Protein AF-A0A4V2QX05-F1 (afdb_monomer_lite)

Sequence (46 aa):
MTTGTRAGATKMFLTTGAENIAARSLYEAMGGGLASQGPTVNYWFC

pLDDT: mean 75.62, std 7.57, range [59.47, 85.81]

Secondary structure (DSSP, 8-state):
-HHHHHTT-S-EEEEEETT-HHHHHHHHHTTPEEEEESSEEEEEE-

Structure (mmCIF, N/CA/C/O backbone):
data_AF-A0A4V2QX05-F1
#
_entry.id   AF-A0A4V2QX05-F1
#
loop_
_atom_site.group_PDB
_atom_site.id
_atom_site.type_symbol
_atom_site.label_atom_id
_atom_site.label_alt_id
_atom_site.label_comp_id
_atom_site.label_asym_id
_atom_site.label_entity_id
_atom_site.label_seq_id
_atom_site.pdbx_PDB_ins_code
_atom_site.Cartn_x
_atom_site.Cartn_y
_atom_site.Cartn_z
_atom_site.occupancy
_atom_site.B_iso_or_equiv
_atom_site.auth_seq_id
_atom_site.auth_comp_id
_atom_site.auth_asym_id
_atom_site.auth_atom_id
_atom_site.pdbx_PDB_model_num
ATOM 1 N N . MET A 1 1 ? -1.495 -5.456 8.853 1.00 59.47 1 MET A N 1
ATOM 2 C CA . MET A 1 1 ? -2.255 -4.264 9.296 1.00 59.47 1 MET A CA 1
ATOM 3 C C . MET A 1 1 ? -2.524 -4.210 10.799 1.00 59.47 1 MET A C 1
ATOM 5 O O . MET A 1 1 ? -2.445 -3.125 11.357 1.00 59.47 1 MET A O 1
ATOM 9 N N . THR A 1 2 ? -2.756 -5.338 11.481 1.00 61.94 2 THR A N 1
ATOM 10 C CA . THR A 1 2 ? -3.173 -5.400 12.898 1.00 61.94 2 THR A CA 1
ATOM 11 C C . THR A 1 2 ? -2.336 -4.559 13.870 1.00 61.94 2 THR A C 1
ATOM 13 O O . THR A 1 2 ? -2.895 -3.908 14.746 1.00 61.94 2 THR A O 1
ATOM 16 N N . THR A 1 3 ? -1.009 -4.528 13.718 1.00 65.69 3 THR A N 1
ATOM 17 C CA . THR A 1 3 ? -0.125 -3.721 14.580 1.00 65.69 3 THR A CA 1
ATOM 18 C C . THR A 1 3 ? -0.284 -2.218 14.342 1.00 65.69 3 THR A C 1
ATOM 20 O O . THR A 1 3 ? -0.321 -1.458 15.302 1.00 65.69 3 THR A O 1
ATOM 23 N N . GLY A 1 4 ? -0.432 -1.790 13.083 1.00 62.12 4 GLY A N 1
ATOM 24 C CA . GLY A 1 4 ? -0.637 -0.382 12.727 1.00 62.12 4 GLY A CA 1
ATOM 25 C C . GLY A 1 4 ? -1.981 0.138 13.232 1.00 62.12 4 GLY A C 1
ATOM 26 O O . GLY A 1 4 ? -2.029 1.161 13.908 1.00 62.12 4 GLY A O 1
ATOM 27 N N . THR A 1 5 ? -3.054 -0.626 13.020 1.00 66.50 5 THR A N 1
ATOM 28 C CA . THR A 1 5 ? -4.388 -0.291 13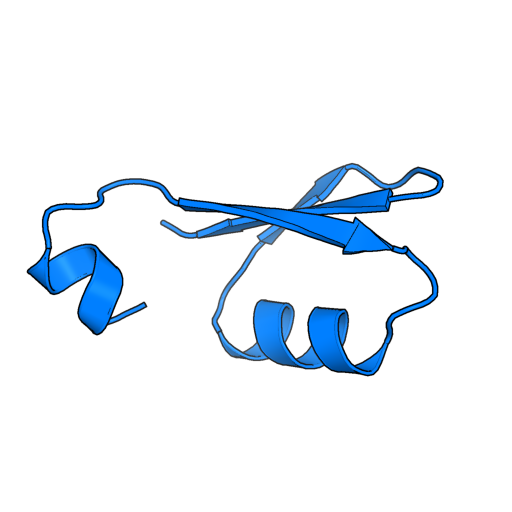.541 1.00 66.50 5 THR A CA 1
ATOM 29 C C . THR A 1 5 ? -4.397 -0.222 15.071 1.00 66.50 5 THR A C 1
ATOM 31 O O . THR A 1 5 ? -4.963 0.706 15.641 1.00 66.50 5 THR A O 1
ATOM 34 N N . ARG A 1 6 ? -3.713 -1.151 15.760 1.00 67.94 6 ARG A N 1
ATOM 35 C CA . ARG A 1 6 ? -3.560 -1.118 17.229 1.00 67.94 6 ARG A CA 1
ATOM 36 C C . ARG A 1 6 ? -2.781 0.100 17.730 1.00 67.94 6 ARG A C 1
ATOM 38 O O . ARG A 1 6 ? -3.031 0.543 18.843 1.00 67.94 6 ARG A O 1
ATOM 45 N N . ALA A 1 7 ? -1.872 0.638 16.923 1.00 69.12 7 ALA A N 1
ATOM 46 C CA . ALA A 1 7 ? -1.142 1.870 17.216 1.00 69.12 7 ALA A CA 1
ATOM 47 C C . ALA A 1 7 ? -1.924 3.147 16.839 1.00 69.12 7 ALA A C 1
ATOM 49 O O . ALA A 1 7 ? -1.379 4.243 16.941 1.00 69.12 7 ALA A O 1
ATOM 50 N N . GLY A 1 8 ? -3.182 3.029 16.392 1.00 73.88 8 GLY A N 1
ATOM 51 C CA . GLY A 1 8 ? -4.010 4.165 15.977 1.00 73.88 8 GLY A CA 1
ATOM 52 C C . GLY A 1 8 ? -3.712 4.679 14.566 1.00 73.88 8 GLY A C 1
ATOM 53 O O . GLY A 1 8 ? -4.230 5.726 14.178 1.00 73.88 8 GLY A O 1
ATOM 54 N N . ALA A 1 9 ? -2.905 3.963 13.778 1.00 65.75 9 ALA A N 1
ATOM 55 C CA . ALA A 1 9 ? -2.692 4.313 12.382 1.00 65.75 9 ALA A CA 1
ATOM 56 C C . ALA A 1 9 ? -3.969 4.022 11.582 1.00 65.75 9 ALA A C 1
ATOM 58 O O . ALA A 1 9 ? -4.386 2.872 11.449 1.00 65.75 9 ALA A O 1
ATOM 59 N N . THR A 1 10 ? -4.576 5.080 11.048 1.00 7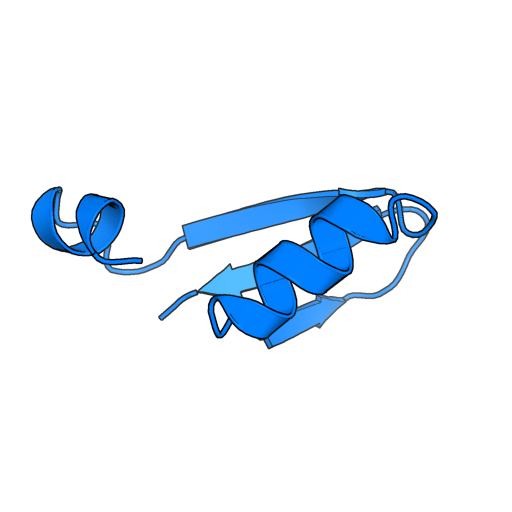2.06 10 THR A N 1
ATOM 60 C CA . THR A 1 10 ? -5.769 5.014 10.188 1.00 72.06 10 THR A CA 1
ATOM 61 C C . THR A 1 10 ? -5.424 4.909 8.706 1.00 72.06 10 THR A C 1
ATOM 63 O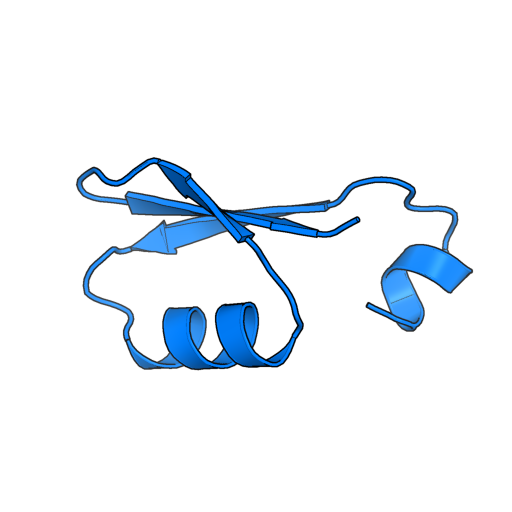 O . THR A 1 10 ? -6.285 4.574 7.899 1.00 72.06 10 THR A O 1
ATOM 66 N N . LYS A 1 11 ? -4.177 5.230 8.337 1.00 70.50 11 LYS A N 1
ATOM 67 C CA . LYS A 1 11 ? -3.630 5.118 6.982 1.00 70.50 11 LYS A CA 1
ATOM 68 C C . LYS A 1 11 ? -2.143 4.811 7.065 1.00 70.50 11 LYS A C 1
ATOM 70 O O . LYS A 1 11 ? -1.434 5.418 7.868 1.00 70.50 11 LYS A O 1
ATOM 75 N N . MET A 1 12 ? -1.661 3.912 6.215 1.00 75.50 12 MET A N 1
ATOM 76 C CA . MET A 1 12 ? -0.230 3.645 6.071 1.00 75.50 12 MET A CA 1
ATOM 77 C C . MET A 1 12 ? 0.165 3.700 4.597 1.00 75.50 12 MET A C 1
ATOM 79 O O . MET A 1 12 ? -0.554 3.180 3.743 1.00 75.50 12 MET A O 1
ATOM 83 N N . PHE A 1 13 ? 1.302 4.339 4.316 1.00 77.50 13 PHE A N 1
ATOM 84 C CA . PHE A 1 13 ? 1.871 4.473 2.979 1.00 77.50 13 PHE A CA 1
ATOM 85 C C . PHE A 1 13 ? 3.249 3.815 2.945 1.00 77.50 13 PHE A C 1
ATOM 87 O O . PHE A 1 13 ? 4.090 4.108 3.797 1.00 77.50 13 PHE A O 1
ATOM 94 N N . LEU A 1 14 ? 3.477 2.926 1.980 1.00 80.62 14 LEU A N 1
ATOM 95 C CA . LEU A 1 14 ? 4.778 2.299 1.750 1.00 80.62 14 LEU A CA 1
ATOM 96 C C . LEU A 1 14 ? 5.221 2.492 0.308 1.00 80.62 14 LEU A C 1
ATOM 98 O O . LEU A 1 14 ? 4.449 2.268 -0.618 1.00 80.62 14 LEU A O 1
ATOM 102 N N . THR A 1 15 ? 6.493 2.825 0.130 1.00 82.50 15 THR A N 1
ATOM 103 C CA . THR A 1 15 ? 7.144 2.924 -1.177 1.00 82.50 15 THR A CA 1
ATOM 104 C C . THR A 1 15 ? 8.144 1.783 -1.321 1.00 82.50 15 THR A C 1
ATOM 106 O O . THR A 1 15 ? 8.904 1.486 -0.398 1.00 82.50 15 THR A O 1
ATOM 109 N N . THR A 1 16 ? 8.157 1.119 -2.471 1.00 84.25 16 THR A N 1
ATOM 110 C CA . THR A 1 16 ? 9.105 0.040 -2.773 1.00 84.25 16 THR A CA 1
ATOM 111 C C . THR A 1 16 ? 9.517 0.095 -4.240 1.00 84.25 16 THR A C 1
ATOM 113 O O . THR A 1 16 ? 8.769 0.617 -5.055 1.00 84.25 16 THR A O 1
ATOM 116 N N . GLY A 1 17 ? 10.708 -0.390 -4.595 1.00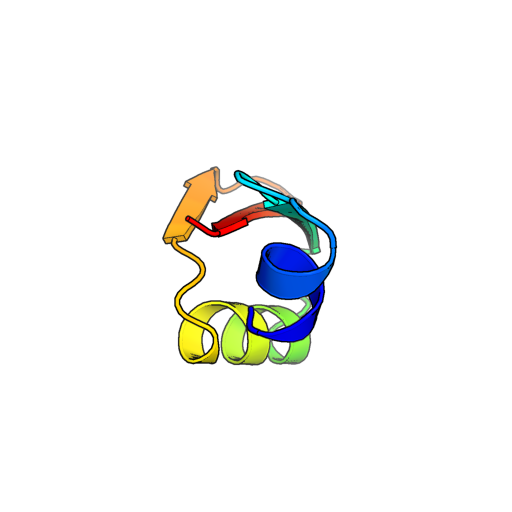 83.94 17 GLY A N 1
ATOM 117 C CA . GLY A 1 17 ? 11.141 -0.467 -5.998 1.00 83.94 17 GLY A CA 1
ATOM 118 C C . GLY A 1 17 ? 10.221 -1.373 -6.820 1.00 83.94 17 GLY A C 1
ATOM 119 O O . GLY A 1 17 ? 9.731 -2.385 -6.309 1.00 83.94 17 GLY A O 1
ATOM 120 N N . ALA A 1 18 ? 9.960 -1.028 -8.081 1.00 80.12 18 ALA A N 1
ATOM 121 C CA . ALA A 1 18 ? 9.062 -1.811 -8.937 1.00 80.12 18 ALA A CA 1
ATOM 122 C C . ALA A 1 18 ? 9.571 -3.249 -9.169 1.00 80.12 18 ALA A C 1
ATOM 124 O O . ALA A 1 18 ? 8.775 -4.184 -9.315 1.00 80.12 18 ALA A O 1
ATOM 125 N N . GLU A 1 19 ? 10.890 -3.421 -9.142 1.00 85.25 19 GLU A N 1
ATOM 126 C CA . GLU A 1 19 ? 11.629 -4.674 -9.270 1.00 85.25 19 GLU A CA 1
ATOM 127 C C . GLU A 1 19 ? 11.619 -5.541 -8.002 1.00 85.25 19 GLU A C 1
ATOM 129 O O . GLU A 1 19 ? 11.936 -6.729 -8.065 1.00 85.25 19 GLU A O 1
ATOM 134 N N . ASN A 1 20 ? 11.223 -4.998 -6.846 1.00 83.12 20 ASN A N 1
ATOM 135 C CA . ASN A 1 20 ? 11.177 -5.754 -5.596 1.00 83.12 20 ASN A CA 1
ATOM 136 C C . ASN A 1 20 ? 9.873 -6.565 -5.495 1.00 83.12 20 ASN A C 1
ATOM 138 O O . ASN A 1 20 ? 8.955 -6.255 -4.731 1.00 83.12 20 ASN A O 1
ATOM 142 N N . ILE A 1 21 ? 9.803 -7.626 -6.302 1.00 83.81 21 ILE A N 1
ATOM 143 C CA . ILE A 1 21 ? 8.635 -8.509 -6.432 1.00 83.81 21 ILE A CA 1
ATOM 144 C C . ILE A 1 21 ? 8.240 -9.152 -5.094 1.00 83.81 21 ILE A C 1
ATOM 146 O O . ILE A 1 21 ? 7.050 -9.307 -4.815 1.00 83.81 21 ILE A O 1
ATOM 150 N N . ALA A 1 22 ? 9.214 -9.484 -4.242 1.00 85.81 22 ALA A N 1
ATOM 151 C CA . ALA A 1 22 ? 8.954 -10.072 -2.930 1.00 85.81 22 ALA A CA 1
ATOM 152 C C . ALA A 1 22 ? 8.190 -9.101 -2.013 1.00 85.81 22 ALA A C 1
ATOM 154 O O . ALA A 1 22 ? 7.171 -9.475 -1.430 1.00 85.81 22 ALA A O 1
ATOM 155 N N . ALA A 1 23 ? 8.634 -7.842 -1.934 1.00 83.88 23 ALA A N 1
ATOM 156 C CA . ALA A 1 23 ? 7.950 -6.816 -1.151 1.00 83.88 23 ALA A CA 1
ATOM 157 C C . ALA A 1 23 ? 6.553 -6.516 -1.712 1.00 83.88 23 ALA A C 1
ATOM 159 O O . ALA A 1 23 ? 5.587 -6.438 -0.958 1.00 83.88 23 ALA A O 1
ATOM 160 N N . ARG A 1 24 ? 6.423 -6.431 -3.040 1.00 82.19 24 ARG A N 1
ATOM 161 C CA . ARG A 1 24 ? 5.136 -6.220 -3.720 1.00 82.19 24 ARG A CA 1
ATOM 162 C C . ARG A 1 24 ? 4.116 -7.311 -3.402 1.00 82.19 24 ARG A C 1
ATOM 164 O O . ARG A 1 24 ? 3.004 -7.000 -2.988 1.00 82.19 24 ARG A O 1
ATOM 171 N N . SER A 1 25 ? 4.527 -8.574 -3.507 1.00 84.44 25 SER A N 1
ATOM 172 C CA . SER A 1 25 ? 3.667 -9.728 -3.210 1.00 84.44 25 SER A CA 1
ATOM 173 C C . SER A 1 25 ? 3.217 -9.738 -1.746 1.00 84.44 25 SER A C 1
ATOM 175 O O . SER A 1 25 ? 2.064 -10.042 -1.448 1.00 84.44 25 SER A O 1
ATOM 177 N N . LEU A 1 26 ? 4.111 -9.361 -0.823 1.00 83.81 26 LEU A N 1
ATOM 178 C CA . LEU A 1 26 ? 3.780 -9.223 0.594 1.00 83.81 26 LEU A CA 1
ATOM 179 C C . LEU A 1 26 ? 2.737 -8.120 0.824 1.00 83.81 26 LEU A C 1
ATOM 181 O O . LEU A 1 26 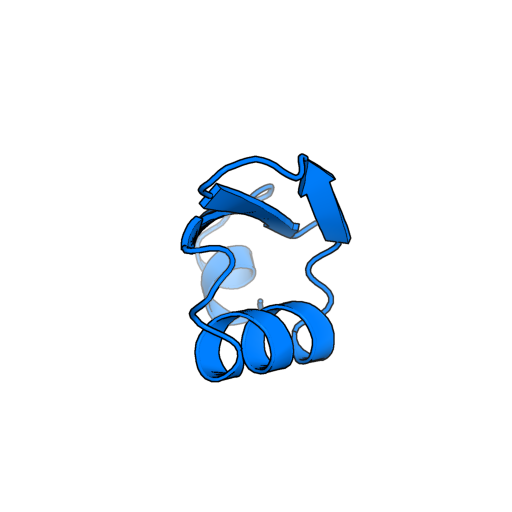? 1.766 -8.334 1.547 1.00 83.81 26 LEU A O 1
ATOM 185 N N . TYR A 1 27 ? 2.921 -6.949 0.214 1.00 84.25 27 TYR A N 1
ATOM 186 C CA . TYR A 1 27 ? 2.010 -5.818 0.387 1.00 84.25 27 TYR A CA 1
ATOM 187 C C . TYR A 1 27 ? 0.631 -6.081 -0.222 1.00 84.25 27 TYR A C 1
ATOM 189 O O . TYR A 1 27 ? -0.371 -5.764 0.418 1.00 84.25 27 TYR A O 1
ATOM 197 N N . GLU A 1 28 ? 0.566 -6.736 -1.380 1.00 81.62 28 GLU A N 1
ATOM 198 C CA . GLU A 1 28 ? -0.691 -7.181 -1.994 1.00 81.62 28 GLU A CA 1
ATOM 199 C C . GLU A 1 28 ? -1.423 -8.198 -1.103 1.00 81.62 28 GLU A C 1
ATOM 201 O O . GLU A 1 28 ? -2.606 -8.021 -0.811 1.00 81.62 28 GLU A O 1
ATOM 206 N N . ALA A 1 29 ? -0.717 -9.204 -0.570 1.00 81.94 29 ALA A N 1
ATOM 207 C CA . ALA A 1 29 ? -1.292 -10.186 0.358 1.00 81.94 29 ALA A CA 1
ATOM 208 C C . ALA A 1 29 ? -1.769 -9.562 1.683 1.00 81.94 29 ALA A C 1
ATOM 210 O O . ALA A 1 29 ? -2.685 -10.072 2.328 1.00 81.94 29 ALA A O 1
ATOM 211 N N . MET A 1 30 ? -1.166 -8.444 2.093 1.00 79.38 30 MET A N 1
ATOM 212 C CA . MET A 1 30 ? -1.575 -7.673 3.268 1.00 79.38 30 MET A CA 1
ATOM 213 C C . MET A 1 30 ? -2.785 -6.756 3.019 1.00 79.38 30 MET A C 1
ATOM 215 O O . MET A 1 30 ? -3.202 -6.071 3.957 1.00 79.38 30 MET A O 1
ATOM 219 N N . GLY A 1 31 ? -3.341 -6.735 1.802 1.00 79.44 31 GLY A N 1
ATOM 220 C CA . GLY A 1 31 ? -4.471 -5.882 1.419 1.00 79.44 31 GLY A CA 1
ATOM 221 C C . GLY A 1 31 ? -4.066 -4.469 0.996 1.00 79.44 31 GLY A C 1
ATOM 222 O O . GLY A 1 31 ? -4.909 -3.576 0.956 1.00 79.44 31 GLY A O 1
ATOM 223 N N . GLY A 1 32 ? -2.783 -4.247 0.705 1.00 79.19 32 GLY A N 1
ATOM 224 C CA . GLY A 1 32 ? -2.285 -2.973 0.209 1.00 79.19 32 GLY A CA 1
ATOM 225 C C . GLY A 1 32 ? -2.737 -2.741 -1.225 1.00 79.19 32 GLY A C 1
ATOM 226 O O . GLY A 1 32 ? -2.390 -3.510 -2.121 1.00 79.19 32 GLY A O 1
ATOM 227 N N . GLY A 1 33 ? -3.483 -1.667 -1.463 1.00 75.38 33 GLY A N 1
ATOM 228 C CA . GLY A 1 33 ? -3.825 -1.255 -2.817 1.00 75.38 33 GLY A CA 1
ATOM 229 C C . GLY A 1 33 ? -2.647 -0.539 -3.479 1.00 75.38 33 GLY A C 1
ATOM 230 O O . GLY A 1 33 ? -1.877 0.161 -2.820 1.00 75.38 33 GLY A O 1
ATOM 231 N N . LEU A 1 34 ? -2.500 -0.694 -4.792 1.00 76.25 34 LEU A N 1
ATOM 232 C CA . LEU A 1 34 ? -1.463 -0.005 -5.557 1.00 76.25 34 LEU A CA 1
ATOM 233 C C . LEU A 1 34 ? -1.900 1.441 -5.845 1.00 76.25 34 LEU A C 1
ATOM 235 O O . LEU A 1 34 ? -2.959 1.659 -6.429 1.00 76.25 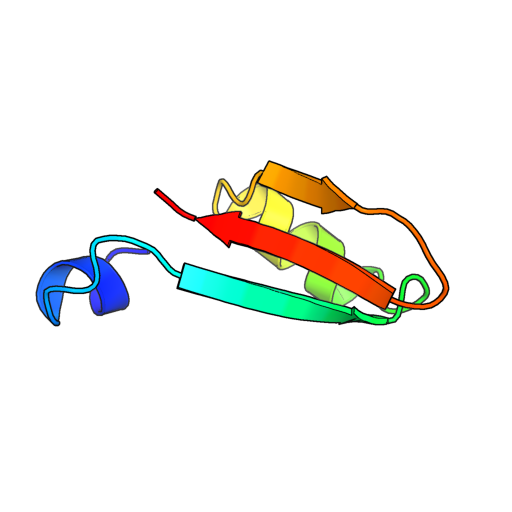34 LEU A O 1
ATOM 239 N N . ALA A 1 35 ? -1.101 2.428 -5.438 1.00 68.25 35 ALA A N 1
ATOM 240 C CA . ALA A 1 35 ? -1.423 3.850 -5.587 1.00 68.25 35 ALA A CA 1
ATOM 241 C C . ALA A 1 35 ? -0.824 4.494 -6.853 1.00 68.25 35 ALA A C 1
ATOM 243 O O . ALA A 1 35 ? -1.426 5.405 -7.412 1.00 68.25 35 ALA A O 1
ATOM 244 N N . SER A 1 36 ? 0.362 4.065 -7.303 1.00 64.44 36 SER A N 1
ATOM 245 C CA . SER A 1 36 ? 1.015 4.571 -8.525 1.00 64.44 36 SER A CA 1
ATOM 246 C C . SER A 1 36 ? 2.169 3.655 -8.955 1.00 64.44 36 SER A C 1
ATOM 248 O O . SER A 1 36 ? 2.815 3.052 -8.092 1.00 64.44 36 SER A O 1
ATOM 250 N N . GLN A 1 37 ? 2.425 3.555 -10.267 1.00 62.06 37 GLN A N 1
ATOM 251 C CA . GLN A 1 37 ? 3.557 2.824 -10.852 1.00 62.06 37 GLN A CA 1
ATOM 252 C C . GLN A 1 37 ? 4.536 3.796 -11.526 1.00 62.06 37 GLN A C 1
ATOM 254 O O . GLN A 1 37 ? 4.192 4.466 -12.498 1.00 62.06 37 GLN A O 1
ATOM 259 N N . GLY A 1 38 ? 5.763 3.843 -11.011 1.00 71.88 38 GLY A N 1
ATOM 260 C CA . GLY A 1 38 ? 6.946 4.444 -11.631 1.00 71.88 38 GLY A CA 1
ATOM 261 C C . GLY A 1 38 ? 8.168 3.543 -11.376 1.00 71.88 38 GLY A C 1
ATOM 262 O O . GLY A 1 38 ? 7.983 2.343 -11.172 1.00 71.88 38 GLY A O 1
ATOM 263 N N . PRO A 1 39 ? 9.411 4.062 -11.318 1.00 72.38 39 PRO A N 1
ATOM 264 C CA . PRO A 1 39 ? 10.563 3.269 -10.851 1.00 72.38 39 PRO A CA 1
ATOM 265 C C . PRO A 1 39 ? 10.373 2.751 -9.411 1.00 72.38 39 PRO A C 1
ATOM 267 O O . PRO A 1 39 ? 10.970 1.760 -9.004 1.00 72.38 39 PRO A O 1
ATOM 270 N N . THR A 1 40 ? 9.481 3.388 -8.653 1.00 78.75 40 THR A N 1
ATOM 271 C CA . THR A 1 40 ? 8.952 2.891 -7.389 1.00 78.75 40 THR A CA 1
ATOM 272 C C . THR A 1 40 ? 7.438 2.702 -7.478 1.00 78.75 40 THR A C 1
ATOM 274 O O . THR A 1 40 ? 6.733 3.397 -8.214 1.00 78.75 40 THR A O 1
ATOM 277 N N . VAL A 1 41 ? 6.936 1.734 -6.721 1.00 78.12 41 VAL A N 1
ATOM 278 C CA . VAL A 1 41 ? 5.522 1.460 -6.495 1.00 78.12 41 VAL A CA 1
ATOM 279 C C . VAL A 1 41 ? 5.132 1.884 -5.088 1.00 78.12 41 VAL A C 1
ATOM 281 O O . VAL A 1 41 ? 5.893 1.727 -4.131 1.00 78.12 41 VAL A O 1
ATOM 284 N N . ASN A 1 42 ? 3.925 2.423 -4.972 1.00 80.94 42 ASN A N 1
ATOM 285 C CA . ASN A 1 42 ? 3.378 2.901 -3.713 1.00 80.94 42 ASN A CA 1
ATOM 286 C C . ASN A 1 42 ? 2.171 2.064 -3.301 1.00 80.94 42 ASN A C 1
ATOM 288 O O . ASN A 1 42 ? 1.297 1.809 -4.129 1.00 80.94 42 ASN A O 1
ATOM 292 N N . TYR A 1 43 ? 2.110 1.695 -2.026 1.00 79.12 43 TYR A N 1
ATOM 293 C CA . TYR A 1 43 ? 1.026 0.926 -1.432 1.00 79.12 43 TYR A CA 1
ATOM 294 C C . TYR A 1 43 ? 0.294 1.744 -0.375 1.00 79.12 43 TYR A C 1
ATOM 296 O O . TYR A 1 43 ? 0.927 2.400 0.458 1.00 79.12 43 TYR A O 1
ATOM 304 N N . TRP A 1 44 ? -1.036 1.678 -0.404 1.00 75.19 44 TRP A N 1
ATOM 305 C CA . TRP A 1 44 ? -1.912 2.252 0.614 1.00 75.19 44 TRP A CA 1
ATOM 306 C C . TRP A 1 44 ? -2.627 1.142 1.376 1.00 75.19 44 TRP A C 1
ATOM 308 O O . TRP A 1 44 ? -3.144 0.197 0.784 1.00 75.19 44 TRP A O 1
ATOM 318 N N . PHE A 1 45 ? -2.654 1.277 2.696 1.00 73.69 45 PHE A N 1
ATOM 319 C CA . PHE A 1 45 ? -3.342 0.364 3.600 1.00 73.69 45 PHE A CA 1
ATOM 320 C C . PHE A 1 45 ? -4.392 1.152 4.392 1.00 73.69 45 PHE A C 1
ATOM 322 O O . PHE A 1 45 ? -4.046 2.174 5.001 1.00 73.69 45 PHE A O 1
ATOM 329 N N . CYS A 1 46 ? -5.642 0.679 4.364 1.00 64.31 46 CYS A N 1
ATOM 330 C CA . CYS A 1 46 ? -6.796 1.237 5.081 1.00 64.31 46 CYS A CA 1
ATOM 331 C C . CYS A 1 46 ? -7.223 0.358 6.254 1.00 64.31 46 CYS A C 1
ATOM 333 O O . CYS A 1 46 ? -7.270 -0.876 6.072 1.00 64.31 46 CYS A O 1
#

Foldseek 3Di:
DVVCVVVVNPKDKDKDAPPPVVVVVVLVVVVWDWDDDDRITMTMDD

Radius of gyration: 10.7 Å; chains: 1; bounding box: 18×15×29 Å